Protein AF-A0A059NYI1-F1 (afdb_monomer)

Nearest PDB structures (foldseek):
  4c3j-assembly1_G  TM=4.047E-01  e=2.843E+00  Saccharomyces cerevisiae
  5oql-assembly1_U  TM=3.905E-01  e=4.094E+00  Thermochaetoides thermophila DSM 1495

Structure (mmCIF, N/CA/C/O backbone):
data_AF-A0A059NYI1-F1
#
_entry.id   AF-A0A059NYI1-F1
#
loop_
_atom_site.group_PDB
_atom_site.id
_atom_site.type_symbol
_atom_site.label_atom_id
_atom_site.label_alt_id
_atom_site.label_comp_id
_atom_site.label_asym_id
_atom_site.label_entity_id
_atom_site.label_seq_id
_atom_site.pdbx_PDB_ins_code
_atom_site.Cartn_x
_atom_site.Cartn_y
_atom_site.Cartn_z
_atom_site.occupancy
_atom_site.B_iso_or_equiv
_atom_site.auth_seq_id
_atom_site.auth_comp_id
_atom_site.auth_asym_id
_atom_site.auth_atom_id
_atom_site.pdbx_PDB_model_num
ATOM 1 N N . MET A 1 1 ? 2.299 5.746 40.148 1.00 46.19 1 MET A N 1
ATOM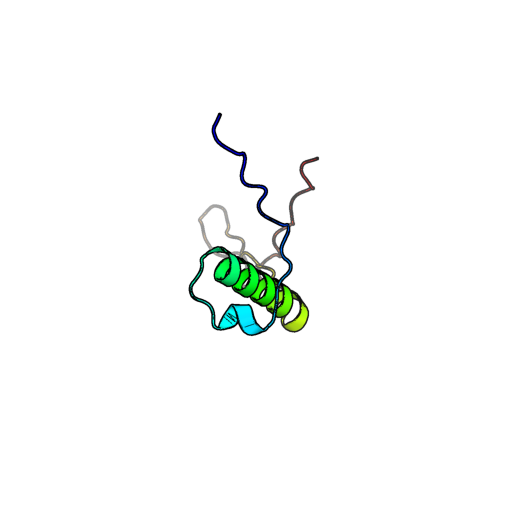 2 C CA . MET A 1 1 ? 2.702 4.834 39.050 1.00 46.19 1 MET A CA 1
ATOM 3 C C . MET A 1 1 ? 1.649 4.924 37.951 1.00 46.19 1 MET A C 1
ATOM 5 O O . MET A 1 1 ? 0.488 4.668 38.244 1.00 46.19 1 MET A O 1
ATOM 9 N N . LYS A 1 2 ? 1.993 5.363 36.731 1.00 55.22 2 LYS A N 1
ATOM 10 C CA . LYS A 1 2 ? 1.041 5.351 35.603 1.00 55.22 2 LYS A CA 1
ATOM 11 C C . LYS A 1 2 ? 0.860 3.897 35.150 1.00 55.22 2 LYS A C 1
ATOM 13 O O . LYS A 1 2 ? 1.853 3.242 34.847 1.00 55.22 2 LYS A O 1
ATOM 18 N N . LYS A 1 3 ? -0.375 3.380 35.153 1.00 59.16 3 LYS A N 1
ATOM 19 C CA . LYS A 1 3 ? -0.684 2.051 34.601 1.00 59.16 3 LYS A CA 1
ATOM 20 C C . LYS A 1 3 ? -0.301 2.041 33.119 1.00 59.16 3 LYS A C 1
ATOM 22 O O . LYS A 1 3 ? -0.759 2.895 32.364 1.00 59.16 3 LYS A O 1
ATOM 27 N N . LYS A 1 4 ? 0.537 1.084 32.722 1.00 59.38 4 LYS A N 1
ATOM 28 C CA . LYS A 1 4 ? 0.809 0.770 31.318 1.00 59.38 4 LYS A CA 1
ATOM 29 C C . LYS A 1 4 ? -0.500 0.211 30.750 1.00 59.38 4 LYS A C 1
ATOM 31 O O . LYS A 1 4 ? -0.971 -0.814 31.232 1.00 59.38 4 LYS A O 1
ATOM 36 N N . GLN A 1 5 ? -1.146 0.930 29.835 1.00 65.38 5 GLN A N 1
ATOM 37 C CA . GLN A 1 5 ? -2.314 0.402 29.134 1.00 65.38 5 GLN A CA 1
ATOM 38 C C . GLN A 1 5 ? -1.811 -0.634 28.130 1.00 65.38 5 GLN A C 1
ATOM 40 O O . GLN A 1 5 ? -1.178 -0.278 27.138 1.00 65.38 5 GLN A O 1
ATOM 45 N N . GLU A 1 6 ? -2.042 -1.912 28.414 1.00 61.81 6 GLU A N 1
ATOM 46 C CA . GLU A 1 6 ? -1.941 -2.959 27.402 1.00 61.81 6 GLU A CA 1
ATOM 47 C C . GLU A 1 6 ? -3.044 -2.699 26.377 1.00 61.81 6 GLU A C 1
ATOM 49 O O . GLU A 1 6 ? -4.231 -2.783 26.688 1.00 61.81 6 GLU A O 1
ATOM 54 N N . GLN A 1 7 ? -2.652 -2.291 25.171 1.00 65.56 7 GLN A N 1
ATOM 55 C CA . GLN A 1 7 ? -3.564 -2.259 24.037 1.00 65.56 7 GLN A CA 1
ATOM 56 C C . GLN A 1 7 ? -3.743 -3.713 23.588 1.00 65.56 7 GLN A C 1
ATOM 58 O O . GLN A 1 7 ? -2.755 -4.320 23.165 1.00 65.56 7 GLN A O 1
ATOM 63 N N . PRO A 1 8 ? -4.940 -4.308 23.722 1.00 69.94 8 PRO A N 1
ATOM 64 C CA . PRO A 1 8 ? -5.159 -5.669 23.263 1.00 69.94 8 PRO A CA 1
ATOM 65 C C . PRO A 1 8 ? -4.893 -5.736 21.760 1.00 69.94 8 PRO A C 1
ATOM 67 O O . PRO A 1 8 ? -5.353 -4.885 20.996 1.00 69.94 8 PRO A O 1
ATOM 70 N N . THR A 1 9 ? -4.145 -6.751 21.334 1.00 76.19 9 THR A N 1
ATOM 71 C CA . THR A 1 9 ? -3.964 -7.064 19.919 1.00 76.19 9 THR A CA 1
ATOM 72 C C . THR A 1 9 ? -5.339 -7.336 19.317 1.00 76.19 9 THR A C 1
ATOM 74 O O . THR A 1 9 ? -6.041 -8.259 19.731 1.00 76.19 9 THR A O 1
ATOM 77 N N . ARG A 1 10 ? -5.750 -6.493 18.371 1.00 86.44 10 ARG A N 1
ATOM 78 C CA . ARG A 1 10 ? -7.066 -6.531 17.734 1.00 86.44 10 ARG A CA 1
ATOM 79 C C . ARG A 1 10 ? -6.905 -6.935 16.274 1.00 86.44 10 ARG A C 1
ATOM 81 O O . ARG A 1 10 ? -6.089 -6.355 15.567 1.00 86.44 10 ARG A O 1
ATOM 88 N N . ASN A 1 11 ? -7.720 -7.886 15.832 1.00 92.88 11 ASN A N 1
ATOM 89 C CA . ASN A 1 11 ? -7.815 -8.271 14.426 1.00 92.88 11 ASN A CA 1
ATOM 90 C C . ASN A 1 11 ? -8.894 -7.451 13.711 1.00 92.88 11 ASN A C 1
ATOM 92 O O . ASN A 1 11 ? -9.829 -6.962 14.351 1.00 92.88 11 ASN A O 1
ATOM 96 N N . TYR A 1 12 ? -8.779 -7.355 12.387 1.00 94.69 12 TYR A N 1
ATOM 97 C CA . TYR A 1 12 ? -9.805 -6.769 11.527 1.00 94.69 12 TYR A CA 1
ATOM 98 C C . TYR A 1 12 ? -11.179 -7.415 11.768 1.00 94.69 12 TYR A C 1
ATOM 100 O O . TYR A 1 12 ? -11.286 -8.628 11.972 1.00 94.69 12 TYR A O 1
ATOM 108 N N . GLN A 1 13 ? -12.228 -6.596 11.735 1.00 95.94 13 GLN A N 1
ATOM 109 C CA . GLN A 1 13 ? -13.626 -7.018 11.720 1.00 95.94 13 GLN A CA 1
ATOM 110 C C . GLN A 1 13 ? -14.367 -6.278 10.604 1.00 95.94 13 GLN A C 1
ATOM 112 O O . GLN A 1 13 ? -14.130 -5.095 10.392 1.00 95.94 13 GLN A O 1
ATOM 117 N N . SER A 1 14 ? -15.347 -6.910 9.952 1.00 96.12 14 SER A N 1
ATOM 118 C CA . SER A 1 14 ? -16.085 -6.271 8.846 1.00 96.12 14 SER A CA 1
ATOM 119 C C . SER A 1 14 ? -16.812 -4.980 9.233 1.00 96.12 14 SER A C 1
ATOM 121 O O . SER A 1 14 ? -16.985 -4.097 8.399 1.00 96.12 14 SER A O 1
ATOM 123 N N . SER A 1 15 ? -17.189 -4.829 10.507 1.00 96.75 15 SER A N 1
ATOM 124 C CA . SER A 1 15 ? -17.778 -3.586 11.025 1.00 96.75 15 SER A CA 1
ATOM 125 C C . SER A 1 15 ? -16.798 -2.406 11.078 1.00 96.75 15 SER A C 1
ATOM 127 O O . SER A 1 15 ? -17.234 -1.276 11.277 1.00 96.75 15 SER A O 1
ATOM 129 N N . ASP A 1 16 ? -15.496 -2.638 10.899 1.00 96.56 16 ASP A N 1
ATOM 130 C CA . ASP A 1 16 ? -14.456 -1.612 11.015 1.00 96.56 16 ASP A CA 1
ATOM 131 C C . ASP A 1 16 ? -14.487 -0.605 9.865 1.00 96.56 16 ASP A C 1
ATOM 133 O O . ASP A 1 16 ? -14.109 0.543 10.074 1.00 96.56 16 ASP A O 1
ATOM 137 N N . TYR A 1 17 ? -15.047 -0.980 8.710 1.00 95.06 17 TYR A N 1
ATOM 138 C CA . TYR A 1 17 ? -15.317 -0.053 7.604 1.00 95.06 17 TYR A CA 1
ATOM 139 C C . TYR A 1 17 ? -16.282 1.084 7.980 1.00 95.06 17 TYR A C 1
ATOM 141 O O . TYR A 1 17 ? -16.253 2.139 7.358 1.00 95.06 17 TYR A O 1
ATOM 149 N N . GLY A 1 18 ? -17.142 0.882 8.986 1.00 96.50 18 GLY A N 1
ATOM 150 C CA . GLY A 1 18 ? -18.126 1.874 9.432 1.00 96.50 18 GLY A CA 1
ATOM 151 C C . GLY A 1 18 ? -17.733 2.644 10.693 1.00 96.50 18 GLY A C 1
ATOM 152 O O . GLY A 1 18 ? -18.562 3.375 11.229 1.00 96.50 18 GLY A O 1
ATOM 153 N N . LYS A 1 19 ? -16.520 2.445 11.223 1.00 96.56 19 LYS A N 1
ATOM 154 C CA . LYS A 1 19 ? -16.067 3.072 12.474 1.00 96.56 19 LYS A CA 1
ATOM 155 C C . LYS A 1 19 ? -15.146 4.255 12.194 1.00 96.56 19 LYS A C 1
ATOM 157 O O . LYS A 1 19 ? -14.344 4.234 11.268 1.00 96.56 19 LYS A O 1
ATOM 162 N N . GLU A 1 20 ? -15.225 5.266 13.053 1.00 96.06 20 GLU A N 1
ATOM 163 C CA . GLU A 1 20 ? -14.445 6.502 12.913 1.00 96.06 20 GLU A CA 1
ATOM 164 C C . GLU A 1 20 ? -13.137 6.504 13.720 1.00 96.06 20 GLU A C 1
ATOM 166 O O . GLU A 1 20 ? -12.331 7.422 13.586 1.00 96.06 20 GLU A O 1
ATOM 171 N N . ASP A 1 21 ? -12.891 5.497 14.567 1.00 94.56 21 ASP A N 1
ATOM 172 C CA . ASP A 1 21 ? -11.641 5.436 15.323 1.00 94.56 21 ASP A CA 1
ATOM 173 C C . ASP A 1 21 ? -10.456 5.029 14.437 1.00 94.56 21 ASP A C 1
ATOM 175 O O . ASP A 1 21 ? -10.558 4.152 13.577 1.00 94.56 21 ASP A O 1
ATOM 179 N N . PHE A 1 22 ? -9.304 5.645 14.708 1.00 94.25 22 PHE A N 1
ATOM 180 C CA . PHE A 1 22 ? -8.076 5.477 13.931 1.00 94.25 22 PHE A CA 1
ATOM 181 C C . PHE A 1 22 ? -7.665 4.009 13.751 1.00 94.25 22 PHE A C 1
ATOM 183 O O . PHE A 1 22 ? -7.263 3.602 12.663 1.00 94.25 22 PHE A O 1
ATOM 190 N N . THR A 1 23 ? -7.777 3.199 14.807 1.00 93.44 23 THR A N 1
ATOM 191 C CA . THR A 1 23 ? -7.384 1.788 14.753 1.00 93.44 23 THR A CA 1
ATOM 192 C C . THR A 1 23 ? -8.298 1.002 13.817 1.00 93.44 23 THR A C 1
ATOM 194 O O . THR A 1 23 ? -7.802 0.235 12.995 1.00 93.44 23 THR A O 1
ATOM 197 N N . SER A 1 24 ? -9.617 1.195 13.907 1.00 95.44 24 SER A N 1
ATOM 198 C CA . SER A 1 24 ? -10.573 0.564 12.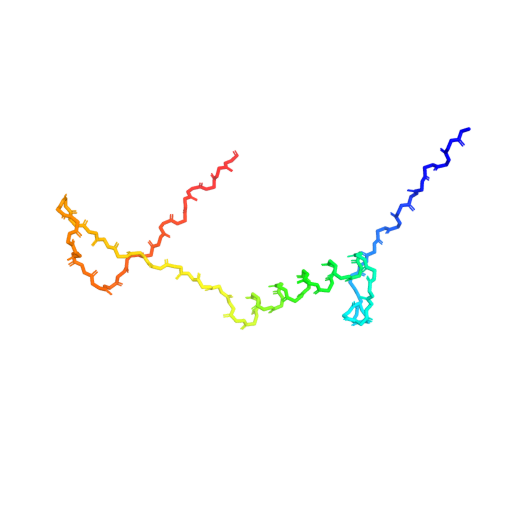988 1.00 95.44 24 SER A CA 1
ATOM 199 C C . SER A 1 24 ? -10.339 0.987 11.541 1.00 95.44 24 SER A C 1
ATOM 201 O O . SER A 1 24 ? -10.278 0.126 10.669 1.00 95.44 24 SER A O 1
ATOM 203 N N . GLN A 1 25 ? -10.138 2.284 11.295 1.00 96.62 25 GLN A N 1
ATOM 204 C CA . GLN A 1 25 ? -9.862 2.800 9.953 1.00 96.62 25 GLN A CA 1
ATOM 205 C C . GLN A 1 25 ? -8.573 2.211 9.376 1.00 96.62 25 GLN A C 1
ATOM 207 O O . GLN A 1 25 ? -8.561 1.752 8.239 1.00 96.62 25 GLN A O 1
ATOM 212 N N . GLY A 1 26 ? -7.495 2.146 10.163 1.00 95.44 26 GLY A N 1
ATOM 213 C CA . GLY A 1 26 ? -6.242 1.528 9.727 1.00 95.44 26 GLY A CA 1
ATOM 214 C C . GLY A 1 26 ? -6.397 0.041 9.386 1.00 95.44 26 GLY A C 1
ATOM 215 O O . GLY A 1 26 ? -5.8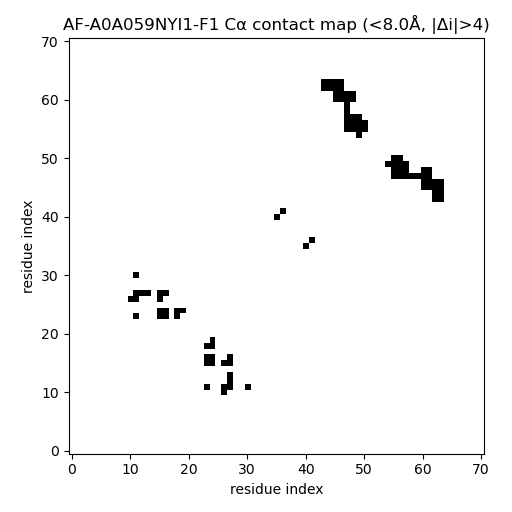91 -0.417 8.358 1.00 95.44 26 GLY A O 1
ATOM 216 N N . LEU A 1 27 ? -7.128 -0.712 10.216 1.00 96.38 27 LEU A N 1
ATOM 217 C CA . LEU A 1 27 ? -7.425 -2.125 9.959 1.00 96.38 27 LEU A CA 1
ATOM 218 C C . LEU A 1 27 ? -8.269 -2.311 8.691 1.00 96.38 27 LEU A C 1
ATOM 220 O O . LEU A 1 27 ? -7.966 -3.186 7.887 1.00 96.38 27 LEU A O 1
ATOM 224 N N . ALA A 1 28 ? -9.295 -1.484 8.492 1.00 97.44 28 ALA A N 1
ATOM 225 C CA . ALA A 1 28 ? -10.152 -1.524 7.311 1.00 97.44 28 ALA A CA 1
ATOM 226 C C . ALA A 1 28 ? -9.384 -1.198 6.018 1.00 97.44 28 ALA A C 1
ATOM 228 O O . ALA A 1 28 ? -9.442 -1.967 5.061 1.00 97.44 28 ALA A O 1
ATOM 229 N N . THR A 1 29 ? -8.594 -0.122 6.021 1.00 97.00 29 THR A N 1
ATOM 230 C CA . THR A 1 29 ? -7.781 0.308 4.873 1.00 97.00 29 THR A CA 1
ATOM 231 C C . THR A 1 29 ? -6.754 -0.748 4.471 1.00 97.00 29 THR A C 1
ATOM 233 O O . THR A 1 29 ? -6.580 -1.042 3.293 1.00 97.00 29 THR A O 1
ATOM 236 N N . THR A 1 30 ? -6.050 -1.344 5.437 1.00 95.94 30 THR A N 1
ATOM 237 C CA . THR A 1 30 ? -5.050 -2.383 5.127 1.00 95.94 30 THR A CA 1
ATOM 238 C C . THR A 1 30 ? -5.690 -3.688 4.665 1.00 95.94 30 THR A C 1
ATOM 240 O O . THR A 1 30 ? -5.135 -4.356 3.796 1.00 95.94 30 THR A O 1
ATOM 243 N N . HIS A 1 31 ? -6.866 -4.034 5.193 1.00 96.62 31 HIS A N 1
ATOM 244 C CA . HIS A 1 31 ? -7.643 -5.167 4.703 1.00 96.62 31 HIS A CA 1
ATOM 245 C C . HIS A 1 31 ? -8.072 -4.967 3.241 1.00 96.62 31 HIS A C 1
ATOM 247 O O . HIS A 1 31 ? -7.917 -5.881 2.434 1.00 96.62 31 HIS A O 1
ATOM 253 N N . GLU A 1 32 ? -8.549 -3.769 2.892 1.00 94.88 32 GLU A N 1
ATOM 254 C CA . GLU A 1 32 ? -8.892 -3.394 1.515 1.00 94.88 32 GLU A CA 1
ATOM 255 C C . GLU A 1 32 ? -7.676 -3.495 0.586 1.00 94.88 32 GLU A C 1
ATOM 257 O O . GLU A 1 32 ? -7.706 -4.283 -0.349 1.00 94.88 32 GLU A O 1
ATOM 262 N N . GLN A 1 33 ? -6.549 -2.853 0.919 1.00 93.38 33 GLN A N 1
ATOM 263 C CA . GLN A 1 33 ? -5.324 -2.912 0.102 1.00 93.38 33 GLN A CA 1
ATOM 264 C C . GLN A 1 33 ? -4.840 -4.346 -0.179 1.00 93.38 33 GLN A C 1
ATOM 266 O O . GLN A 1 33 ? -4.372 -4.653 -1.280 1.00 93.38 33 GLN A O 1
ATOM 271 N N . VAL A 1 34 ? -4.925 -5.236 0.816 1.00 94.81 34 VAL A N 1
ATOM 272 C CA . VAL A 1 34 ? -4.556 -6.650 0.653 1.00 94.81 34 VAL A CA 1
ATOM 273 C C . VAL A 1 34 ? -5.550 -7.371 -0.254 1.00 94.81 34 VAL A C 1
ATOM 275 O O . VAL A 1 34 ? -5.132 -8.148 -1.114 1.00 94.81 34 VAL A O 1
ATOM 278 N N . ASN A 1 35 ? -6.847 -7.123 -0.080 1.00 94.81 35 ASN A N 1
ATOM 279 C CA . ASN A 1 35 ? -7.888 -7.743 -0.890 1.00 94.81 35 ASN A CA 1
ATOM 280 C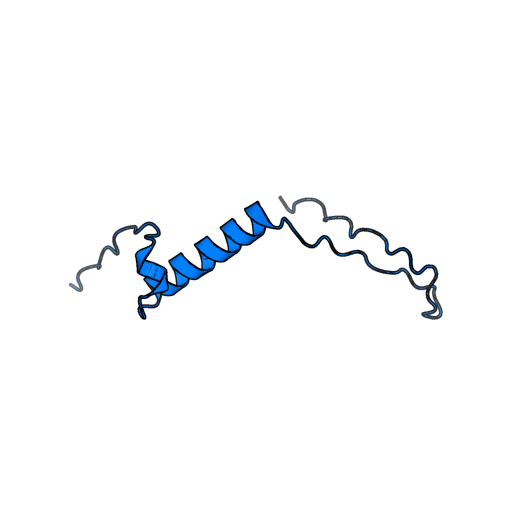 C . ASN A 1 35 ? -7.846 -7.272 -2.351 1.00 94.81 35 ASN A C 1
ATOM 282 O O . ASN A 1 35 ? -7.976 -8.099 -3.256 1.00 94.81 35 ASN A O 1
ATOM 286 N N . ASP A 1 36 ? -7.601 -5.983 -2.577 1.00 90.69 36 ASP A N 1
ATOM 287 C CA . ASP A 1 36 ? -7.415 -5.395 -3.904 1.00 90.69 36 ASP A CA 1
ATOM 288 C C . ASP A 1 36 ? -6.215 -6.042 -4.591 1.00 90.69 36 ASP A C 1
ATOM 290 O O . ASP A 1 36 ? -6.329 -6.551 -5.701 1.00 90.69 36 ASP A O 1
ATOM 294 N N . THR A 1 37 ? -5.087 -6.164 -3.885 1.00 91.75 37 THR A N 1
ATOM 295 C CA . THR A 1 37 ? -3.897 -6.846 -4.419 1.00 91.75 37 THR A CA 1
ATOM 296 C C . THR A 1 37 ? -4.175 -8.316 -4.749 1.00 91.75 37 THR A C 1
ATOM 298 O O . THR A 1 37 ? -3.671 -8.835 -5.743 1.00 91.75 37 THR A O 1
ATOM 301 N N . LEU A 1 38 ? -4.963 -9.014 -3.924 1.00 92.00 38 LEU A N 1
ATOM 302 C CA . LEU A 1 38 ? -5.313 -10.417 -4.154 1.00 92.00 38 LEU A CA 1
ATOM 303 C C . LEU A 1 38 ? -6.244 -10.592 -5.363 1.00 92.00 38 LEU A C 1
ATOM 305 O O . LEU A 1 38 ? -6.106 -11.566 -6.101 1.00 92.00 38 LEU A O 1
ATOM 309 N N . THR A 1 39 ? -7.194 -9.674 -5.540 1.00 91.31 39 THR A N 1
ATOM 310 C CA . THR A 1 39 ? -8.251 -9.773 -6.556 1.00 91.31 39 THR A CA 1
ATOM 311 C C . THR A 1 39 ? -7.806 -9.205 -7.900 1.00 91.31 39 THR A C 1
ATOM 313 O O . THR A 1 39 ? -8.026 -9.825 -8.939 1.00 91.31 39 THR A O 1
ATOM 316 N N . GLU A 1 40 ? -7.173 -8.036 -7.888 1.00 89.38 40 GLU A N 1
ATOM 317 C CA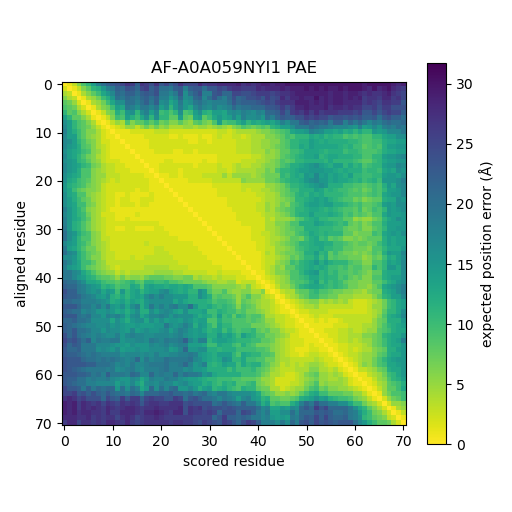 . GLU A 1 40 ? -6.782 -7.281 -9.082 1.00 89.38 40 GLU A CA 1
ATOM 318 C C . GLU A 1 40 ? -5.323 -7.539 -9.488 1.00 89.38 40 GLU A C 1
ATOM 320 O O . GLU A 1 40 ? -4.946 -7.332 -10.643 1.00 89.38 40 GLU A O 1
ATOM 325 N N . GLY A 1 41 ? -4.496 -8.037 -8.565 1.00 84.06 41 GLY A N 1
ATOM 326 C CA . GLY A 1 41 ? -3.064 -8.217 -8.775 1.00 84.06 41 GLY A CA 1
ATOM 327 C C . GLY A 1 41 ? -2.267 -6.932 -8.538 1.00 84.06 41 GLY A C 1
ATOM 328 O O . GLY A 1 41 ? -2.672 -6.040 -7.798 1.00 84.06 41 GLY A O 1
ATOM 329 N N . THR A 1 42 ? -1.079 -6.840 -9.141 1.00 80.94 42 THR A N 1
ATOM 330 C CA . THR A 1 42 ? -0.194 -5.670 -9.019 1.00 80.94 42 THR A CA 1
ATOM 331 C C . THR A 1 42 ? 0.012 -4.988 -10.365 1.00 80.94 42 THR A C 1
ATOM 333 O O . THR A 1 42 ? 0.261 -5.662 -11.364 1.00 80.94 42 THR A O 1
ATOM 336 N N . P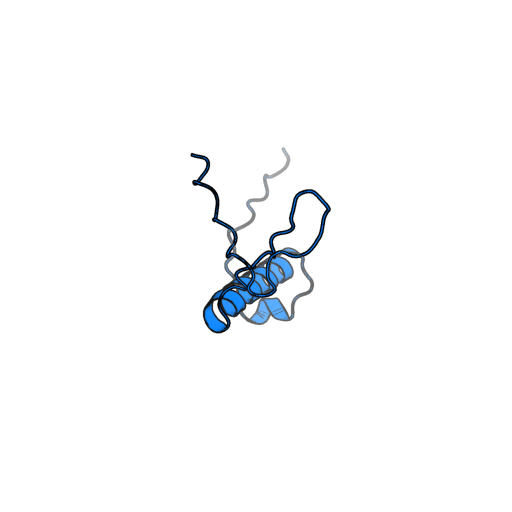HE A 1 43 ? 0.032 -3.653 -10.386 1.00 73.50 43 PHE A N 1
ATOM 337 C CA . PHE A 1 43 ? 0.493 -2.892 -11.549 1.00 73.50 43 PHE A CA 1
ATOM 338 C C . PHE A 1 43 ? 2.023 -2.947 -11.638 1.00 73.50 43 PHE A C 1
ATOM 340 O O . PHE A 1 43 ? 2.731 -2.165 -11.003 1.00 73.50 43 PHE A O 1
ATOM 347 N N . ASP A 1 44 ? 2.552 -3.884 -12.422 1.00 75.75 44 ASP A N 1
ATOM 348 C CA . ASP A 1 44 ? 3.982 -3.913 -12.717 1.00 75.75 44 ASP A CA 1
ATOM 349 C C . ASP A 1 44 ? 4.322 -2.823 -13.747 1.00 75.75 44 ASP A C 1
ATOM 351 O O . ASP A 1 44 ? 3.900 -2.865 -14.905 1.00 75.75 44 ASP A O 1
ATOM 355 N N . ALA A 1 45 ? 5.098 -1.827 -13.317 1.00 77.56 45 ALA A N 1
ATOM 356 C CA . ALA A 1 45 ? 5.508 -0.725 -14.176 1.00 77.56 45 ALA A CA 1
ATOM 357 C C . ALA A 1 45 ? 6.503 -1.181 -15.260 1.00 77.56 45 ALA A C 1
ATOM 359 O O . ALA A 1 45 ? 7.469 -1.909 -14.994 1.00 77.56 45 ALA A O 1
ATOM 360 N N . LYS A 1 46 ? 6.292 -0.683 -16.482 1.00 84.88 46 LYS A N 1
ATOM 361 C CA . LYS A 1 46 ? 7.266 -0.705 -17.578 1.00 84.88 46 LYS A CA 1
ATOM 362 C C . LYS A 1 46 ? 7.776 0.715 -17.807 1.00 84.88 46 LYS A C 1
ATOM 364 O O . LYS A 1 46 ? 6.979 1.648 -17.798 1.00 84.88 46 LYS A O 1
ATOM 369 N N . ILE A 1 47 ? 9.084 0.875 -17.981 1.00 84.25 47 ILE A N 1
ATOM 370 C CA . ILE A 1 47 ? 9.724 2.171 -18.236 1.00 84.25 47 ILE A CA 1
ATOM 371 C C . ILE A 1 47 ? 10.282 2.174 -19.656 1.00 84.25 47 ILE A C 1
ATOM 373 O O . ILE A 1 47 ? 11.004 1.255 -20.046 1.00 84.25 47 ILE A O 1
ATOM 377 N N . ASP A 1 48 ? 9.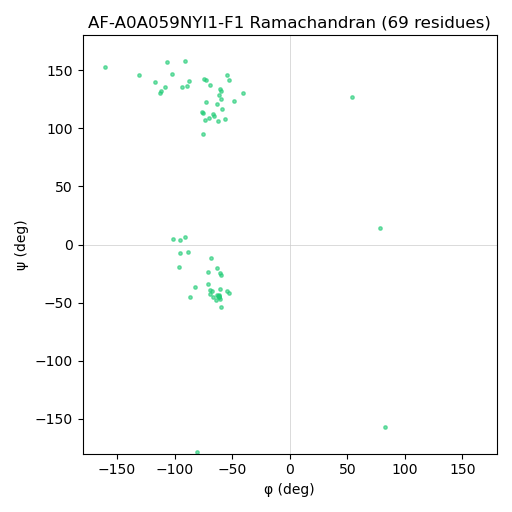969 3.219 -20.419 1.00 88.00 48 ASP A N 1
ATOM 378 C CA . ASP A 1 48 ? 10.567 3.438 -21.733 1.00 88.00 48 ASP A CA 1
ATOM 379 C C . ASP A 1 48 ? 12.027 3.883 -21.608 1.00 88.00 48 ASP A C 1
ATOM 381 O O . ASP A 1 48 ? 12.401 4.669 -20.733 1.00 88.00 48 ASP A O 1
ATOM 385 N N . LYS A 1 49 ? 12.870 3.379 -22.510 1.00 87.00 49 LYS A N 1
ATOM 386 C CA . LYS A 1 49 ? 14.289 3.725 -22.564 1.00 87.00 49 LYS A CA 1
ATOM 387 C C . LYS A 1 49 ? 14.508 4.877 -23.542 1.00 87.00 49 LYS A C 1
ATOM 389 O O . LYS A 1 49 ? 13.997 4.843 -24.661 1.00 87.00 49 LYS A O 1
ATOM 394 N N . VAL A 1 50 ? 15.311 5.854 -23.133 1.00 90.62 50 VAL A N 1
ATOM 395 C CA . VAL A 1 50 ? 15.779 6.954 -23.988 1.00 90.62 50 VAL A CA 1
ATOM 396 C C . VAL A 1 50 ? 17.250 6.777 -24.359 1.00 90.62 50 VAL A C 1
ATOM 398 O O . VAL A 1 50 ? 17.988 6.069 -23.668 1.00 90.62 50 VAL A O 1
ATOM 401 N N . ASP A 1 51 ? 17.662 7.392 -25.463 1.00 91.31 51 ASP A N 1
ATOM 402 C CA . ASP A 1 51 ? 19.059 7.497 -25.875 1.00 91.31 51 ASP A CA 1
ATOM 403 C C . ASP A 1 51 ? 19.801 8.624 -25.127 1.00 91.31 51 ASP A C 1
ATOM 405 O O . ASP A 1 51 ? 19.244 9.300 -24.259 1.00 91.31 51 ASP A O 1
ATOM 409 N N . GLU A 1 52 ? 21.079 8.828 -25.455 1.00 91.88 52 GLU A N 1
ATOM 410 C CA . GLU A 1 52 ? 21.937 9.850 -24.830 1.00 91.88 52 GLU A CA 1
ATOM 411 C C . GLU A 1 52 ? 21.457 11.290 -25.082 1.00 91.88 52 GLU A C 1
ATOM 413 O O . GLU A 1 52 ? 21.794 12.195 -24.321 1.00 91.88 52 GLU A O 1
ATOM 418 N N . ASN A 1 53 ? 20.639 11.500 -26.116 1.00 94.06 53 ASN A N 1
ATOM 419 C CA . ASN A 1 53 ? 20.062 12.794 -26.471 1.00 94.06 53 ASN A CA 1
ATOM 420 C C . ASN A 1 53 ? 18.649 12.977 -25.889 1.00 94.06 53 ASN A C 1
ATOM 422 O O . ASN A 1 53 ? 17.995 13.984 -26.166 1.00 94.06 53 ASN A O 1
ATOM 426 N N . GLY A 1 54 ? 18.164 12.012 -25.099 1.00 89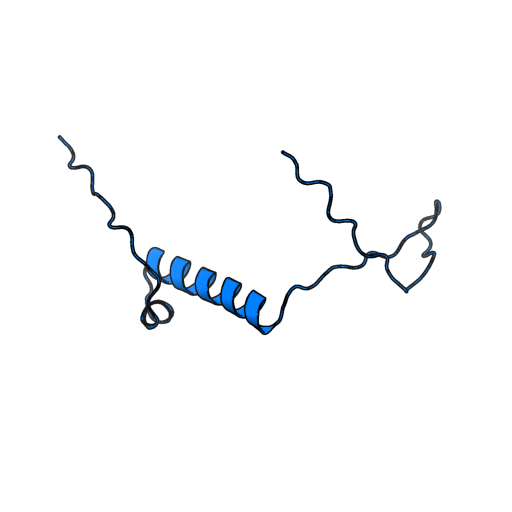.50 54 GLY A N 1
ATOM 427 C CA . GLY A 1 54 ? 16.839 12.031 -24.485 1.00 89.50 54 GLY A CA 1
ATOM 428 C C . GLY A 1 54 ? 15.697 11.644 -25.427 1.00 89.50 54 GLY A C 1
ATOM 429 O O . GLY A 1 54 ? 14.537 11.878 -25.088 1.00 89.50 54 GLY A O 1
ATOM 430 N N . GLN A 1 55 ? 15.982 11.061 -26.594 1.00 93.00 55 GLN A N 1
ATOM 431 C CA . GLN A 1 55 ? 14.956 10.590 -27.526 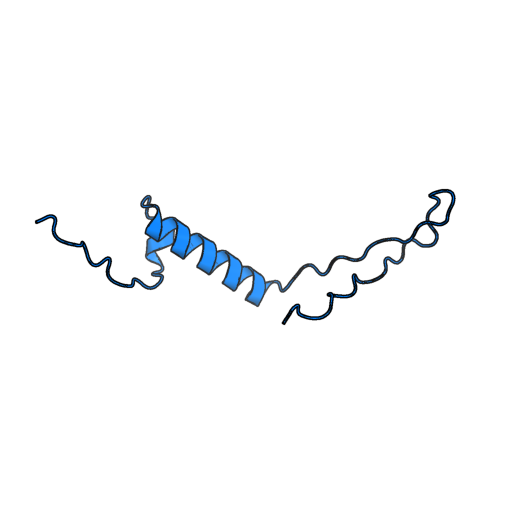1.00 93.00 55 GLN A CA 1
ATOM 432 C C . GLN A 1 55 ? 14.534 9.159 -27.191 1.00 93.00 55 GLN A C 1
ATOM 434 O O . GLN A 1 55 ? 15.358 8.322 -26.825 1.00 93.00 55 GLN A O 1
ATOM 439 N N . LEU A 1 56 ? 13.237 8.866 -27.313 1.00 90.75 56 LEU A N 1
ATOM 440 C CA . LEU A 1 56 ? 12.695 7.529 -27.062 1.00 90.75 56 LEU A CA 1
ATOM 441 C C . LEU A 1 56 ? 13.293 6.504 -28.032 1.00 90.75 56 LEU A C 1
ATOM 443 O O . LEU A 1 56 ? 13.228 6.675 -29.247 1.00 90.75 56 LEU A O 1
ATOM 447 N N . ILE A 1 57 ? 13.811 5.405 -27.485 1.00 87.75 57 ILE A N 1
ATOM 448 C CA . ILE A 1 57 ? 14.342 4.284 -28.272 1.00 87.75 57 ILE A CA 1
ATOM 449 C C . ILE A 1 57 ? 13.202 3.359 -28.724 1.00 87.75 57 ILE A C 1
ATOM 451 O O . ILE A 1 57 ? 13.246 2.799 -29.817 1.00 87.75 57 ILE A O 1
ATOM 455 N N . SER A 1 58 ? 12.184 3.165 -27.881 1.00 85.69 58 SER A N 1
ATOM 456 C CA . SER A 1 58 ? 11.020 2.319 -28.165 1.00 85.69 58 SER A CA 1
ATOM 457 C C . SER A 1 58 ? 9.847 2.682 -27.253 1.00 85.69 58 SER A C 1
ATOM 459 O O . SER A 1 58 ? 10.058 3.116 -26.125 1.00 85.69 58 SER A O 1
ATOM 461 N N . HIS A 1 59 ? 8.624 2.439 -27.732 1.00 84.56 59 HIS A N 1
ATOM 462 C CA . HIS A 1 59 ? 7.368 2.579 -26.979 1.00 84.56 59 HIS A CA 1
ATOM 463 C C . HIS A 1 59 ? 6.930 1.290 -26.270 1.00 84.56 59 HIS A C 1
ATOM 465 O O . HIS A 1 59 ? 5.802 1.180 -25.794 1.00 84.56 59 HIS A O 1
ATOM 471 N N . GLN A 1 60 ? 7.766 0.251 -26.301 1.00 83.00 60 GLN A N 1
ATOM 472 C CA . GLN A 1 60 ? 7.378 -1.071 -25.813 1.00 83.00 60 GLN A CA 1
ATOM 473 C C . GLN A 1 60 ? 7.652 -1.280 -24.321 1.00 83.00 60 GLN A C 1
ATOM 475 O O . GLN A 1 60 ? 7.199 -2.303 -23.809 1.00 83.00 60 GLN A O 1
ATOM 480 N N . GLY A 1 61 ? 8.313 -0.326 -23.645 1.00 81.12 61 GLY A N 1
ATOM 481 C CA . GLY A 1 61 ? 8.612 -0.318 -22.212 1.00 81.12 61 GLY A CA 1
ATOM 482 C C . GLY A 1 61 ? 9.348 -1.559 -21.692 1.00 81.12 61 GLY A C 1
ATOM 483 O O . GLY A 1 61 ? 8.891 -2.694 -21.817 1.00 81.12 61 GLY A O 1
ATOM 484 N N . GLU A 1 62 ? 10.469 -1.382 -21.003 1.00 82.62 62 GLU A N 1
ATOM 485 C CA . GLU A 1 62 ? 11.118 -2.502 -20.318 1.00 82.62 62 GLU A CA 1
ATOM 486 C C . GLU A 1 62 ? 10.572 -2.647 -18.896 1.00 82.62 62 GLU A C 1
ATOM 488 O O . GLU A 1 62 ? 10.396 -1.667 -18.169 1.00 82.62 62 GLU A O 1
ATOM 493 N N . ALA A 1 63 ? 10.293 -3.886 -18.483 1.00 84.19 63 ALA A N 1
ATOM 494 C CA . ALA A 1 63 ? 9.910 -4.160 -17.104 1.00 84.19 63 ALA A CA 1
ATOM 495 C C . ALA A 1 63 ? 11.032 -3.709 -16.159 1.00 84.19 63 ALA A C 1
ATOM 497 O O . ALA A 1 63 ? 12.204 -4.044 -16.363 1.00 84.19 63 ALA A O 1
ATOM 498 N N . ILE A 1 64 ? 10.677 -2.977 -15.101 1.00 79.56 64 ILE A N 1
ATOM 499 C CA . ILE A 1 64 ? 11.659 -2.574 -14.094 1.00 79.56 64 ILE A CA 1
ATOM 500 C C . ILE A 1 64 ? 12.203 -3.841 -13.431 1.00 79.56 64 ILE A C 1
ATOM 502 O O . ILE A 1 64 ? 11.460 -4.614 -12.823 1.00 79.56 64 ILE A O 1
ATOM 506 N N . LYS A 1 65 ? 13.521 -4.056 -13.515 1.00 75.75 65 LYS A N 1
ATOM 507 C CA . LYS A 1 65 ? 14.180 -5.135 -12.772 1.00 75.75 65 LYS A CA 1
ATOM 508 C C . LYS A 1 65 ? 13.989 -4.862 -11.279 1.00 75.75 65 LYS A C 1
ATOM 510 O O . LYS A 1 65 ? 14.631 -3.964 -10.739 1.00 75.75 65 LYS A O 1
ATOM 515 N N . LYS A 1 66 ? 13.112 -5.625 -10.613 1.00 70.50 66 LYS A N 1
ATOM 516 C CA . LYS A 1 66 ? 12.968 -5.599 -9.148 1.00 70.50 66 LYS A CA 1
ATOM 517 C C . LYS A 1 66 ? 14.349 -5.904 -8.559 1.00 70.50 66 LYS A C 1
ATOM 519 O O . LYS A 1 66 ? 14.871 -7.005 -8.725 1.00 70.50 66 LYS A O 1
ATOM 524 N N . GLY A 1 67 ? 14.988 -4.880 -7.991 1.00 63.09 67 GLY A N 1
ATOM 525 C CA . GLY A 1 67 ? 16.348 -4.969 -7.473 1.00 63.09 67 GLY A CA 1
ATOM 526 C C . GLY A 1 67 ? 16.483 -6.112 -6.469 1.00 63.09 67 GLY A C 1
ATOM 527 O O . GLY A 1 67 ? 15.540 -6.419 -5.738 1.00 63.09 67 GLY A O 1
ATOM 528 N N . LYS A 1 68 ? 17.662 -6.746 -6.463 1.00 58.12 68 LYS A N 1
ATOM 529 C CA . LYS A 1 68 ? 18.080 -7.773 -5.499 1.00 58.12 68 LYS A CA 1
ATOM 530 C C . LYS A 1 68 ? 17.609 -7.370 -4.098 1.00 58.12 68 LYS A C 1
ATOM 532 O O . LYS A 1 68 ? 17.839 -6.223 -3.705 1.00 58.12 68 LYS A O 1
ATOM 537 N N . LYS A 1 69 ? 16.949 -8.286 -3.376 1.00 55.47 69 LYS A N 1
ATOM 538 C CA . LYS A 1 69 ? 16.576 -8.058 -1.975 1.00 55.47 69 LYS A CA 1
ATOM 539 C C . LYS A 1 69 ? 17.818 -7.537 -1.251 1.00 55.47 69 LYS A C 1
ATOM 541 O O . LYS A 1 69 ? 18.885 -8.135 -1.363 1.00 55.47 69 LYS A O 1
ATOM 546 N N . ARG A 1 70 ? 17.700 -6.362 -0.634 1.00 62.66 70 ARG A N 1
ATOM 547 C CA . ARG A 1 70 ? 18.700 -5.913 0.329 1.00 62.66 70 ARG A CA 1
ATOM 548 C C . ARG A 1 70 ? 18.502 -6.821 1.536 1.00 62.66 70 ARG A C 1
ATOM 550 O O . ARG A 1 70 ? 17.427 -6.770 2.131 1.00 62.66 70 ARG A O 1
ATOM 557 N N . ASP A 1 71 ? 19.461 -7.716 1.740 1.00 60.59 71 ASP A N 1
ATOM 558 C CA . ASP A 1 71 ? 19.557 -8.566 2.929 1.00 60.59 71 ASP A CA 1
ATOM 559 C C . ASP A 1 71 ? 19.742 -7.709 4.191 1.00 60.59 71 ASP A C 1
ATOM 561 O O . ASP A 1 71 ? 20.368 -6.623 4.082 1.00 60.59 71 ASP A O 1
#

Mean predicted aligned error: 10.86 Å

Secondary structure (DSSP, 8-state):
-------------GGGGG--SHHHHHHHHHHHHHHHHHHH-----EE--B-TTS-BS-SS-EEP-------

pLDDT: mean 84.23, std 13.23, range [46.19, 97.44]

Solvent-accessible surface area (backbone atoms only — not comparable to full-atom values): 4753 Å² total; per-residue (Å²): 132,87,81,81,79,80,75,76,91,76,77,78,55,86,70,22,74,80,43,87,50,70,68,34,38,52,40,35,52,54,52,47,56,52,49,47,41,70,73,76,47,78,90,79,62,56,49,63,52,58,48,98,85,69,47,75,73,49,93,78,39,47,70,65,77,79,69,78,80,84,128

Organism: NCBI:txid195088

InterPro domains:
  IPR025100 Protein of unknown function DUF4025 [PF13217] (9-48)

Sequence (71 aa):
MKKKQEQPTRNYQSSDYGKEDFTSQGLATTHEQVNDTLTEGTFDAKIDKVDENGQLISHQGEAIKKGKKRD

Radius of gyration: 21.83 Å; Cα contacts (8 Å, |Δi|>4): 49; chains: 1; bounding box: 40×23×67 Å

Foldseek 3Di:
DDDDDDDPDDAADPCLVVDDDPVSVVRVVVVVVVVCCVPVNDDQDFAFDADPVRHTPDPPGHGPDPDDPPD